Protein AF-A0A151RJV3-F1 (afdb_monomer_lite)

Organism: Cajanus cajan (NCBI:txid3821)

pLDDT: mean 92.37, std 6.05, range [58.19, 97.31]

Secondary structure (DSSP, 8-state):
-----HHHHHHS------PPPHHHHHHHHTT-S-------TTGGGTSPPPGGGGGGG----SS--

Sequence (65 aa):
MCVDYTVLNKACPKDSYPLSSIDRLVDGASEHALLSFLDAYSGYNQIMMYPPDEVHTSFITDHAN

InterPro domains:
  IPR043128 Reverse transcriptase/Diguanylate cyclase domain [G3DSA:3.30.70.270] (1-63)
  IPR043502 DNA/RNA polymerase superfamily [SSF56672] (1-62)
  IPR053134 RNA-directed DNA polymerase homolog [PTHR24559] (1-62)

Foldseek 3Di:
DDAPCVVVVVPDDDPDDDDDDPVVVCVVCVPDPDDDDDDCPVVVVVDDDDVVCVVSPDDDDPDDD

Radius of gyration: 18.32 Å; chains: 1; bounding box: 38×28×46 Å

Structure (mmCIF, N/CA/C/O backbone):
data_AF-A0A151RJV3-F1
#
_entry.id   AF-A0A151RJV3-F1
#
loop_
_atom_site.group_PDB
_atom_site.id
_atom_site.type_symbol
_atom_site.label_atom_id
_atom_site.label_alt_id
_atom_site.label_comp_id
_atom_site.label_asym_id
_atom_site.label_entity_id
_atom_site.label_seq_id
_atom_site.pdbx_PDB_ins_code
_atom_site.Cartn_x
_atom_site.Cartn_y
_atom_site.Cartn_z
_atom_site.occupancy
_atom_site.B_iso_or_equiv
_atom_site.auth_seq_id
_atom_site.auth_comp_id
_atom_site.auth_asym_id
_atom_site.auth_atom_id
_atom_site.pdbx_PDB_model_num
ATOM 1 N N . MET A 1 1 ? 0.153 8.652 -11.031 1.00 86.81 1 MET A N 1
ATOM 2 C CA . MET A 1 1 ? 1.059 7.722 -11.735 1.00 86.81 1 MET A CA 1
ATOM 3 C C . MET A 1 1 ? 0.826 6.335 -11.166 1.00 86.81 1 MET A C 1
ATOM 5 O O . MET A 1 1 ? 0.736 6.229 -9.952 1.00 86.81 1 MET A O 1
ATOM 9 N N . CYS A 1 2 ? 0.658 5.316 -12.005 1.00 91.75 2 CYS A N 1
ATOM 10 C CA . CYS A 1 2 ? 0.532 3.924 -11.572 1.00 91.75 2 CYS A CA 1
ATOM 11 C C . CYS A 1 2 ? 1.636 3.129 -12.267 1.00 91.75 2 CYS A C 1
ATOM 13 O O . CYS A 1 2 ? 1.822 3.296 -13.471 1.00 91.75 2 CYS A O 1
ATOM 15 N N . VAL A 1 3 ? 2.380 2.329 -11.507 1.00 94.50 3 VAL A N 1
ATOM 16 C CA . VAL A 1 3 ? 3.479 1.508 -12.022 1.00 94.50 3 VAL A CA 1
ATOM 17 C C . VAL A 1 3 ? 3.031 0.053 -12.003 1.00 94.50 3 VAL A C 1
ATOM 19 O O . VAL A 1 3 ? 2.572 -0.441 -10.973 1.00 94.50 3 VAL A O 1
ATOM 22 N N . ASP A 1 4 ? 3.141 -0.631 -13.140 1.00 96.38 4 ASP A N 1
ATOM 23 C CA . ASP A 1 4 ? 2.780 -2.044 -13.231 1.00 96.38 4 ASP A CA 1
ATOM 24 C C . ASP A 1 4 ? 3.903 -2.939 -12.684 1.00 96.38 4 ASP A C 1
ATOM 26 O O . ASP A 1 4 ? 4.841 -3.311 -13.387 1.00 96.38 4 ASP A O 1
ATOM 30 N N . TYR A 1 5 ? 3.774 -3.319 -11.412 1.00 96.00 5 TYR A N 1
ATOM 31 C CA . TYR A 1 5 ? 4.668 -4.266 -10.741 1.00 96.00 5 TYR A CA 1
ATOM 32 C C . TYR A 1 5 ? 4.187 -5.725 -10.819 1.00 96.00 5 TYR A C 1
ATOM 34 O O . TYR A 1 5 ? 4.657 -6.563 -10.051 1.00 96.00 5 TYR A O 1
ATOM 42 N N . THR A 1 6 ? 3.261 -6.088 -11.716 1.00 97.31 6 THR A N 1
ATOM 43 C CA . THR A 1 6 ? 2.668 -7.443 -11.749 1.00 97.31 6 THR A CA 1
ATOM 44 C C . THR A 1 6 ? 3.713 -8.556 -11.850 1.00 97.31 6 THR A C 1
ATOM 46 O O . THR A 1 6 ? 3.579 -9.593 -11.197 1.00 97.31 6 THR A O 1
ATOM 49 N N . VAL A 1 7 ? 4.756 -8.364 -12.661 1.00 96.94 7 VAL A N 1
ATOM 50 C CA . VAL A 1 7 ? 5.837 -9.352 -12.819 1.00 96.94 7 VAL A CA 1
ATOM 51 C C . VAL A 1 7 ? 6.727 -9.394 -11.576 1.00 96.94 7 VAL A C 1
ATOM 53 O O . VAL A 1 7 ? 7.006 -10.480 -11.073 1.00 96.94 7 VAL A O 1
ATOM 56 N N . LEU A 1 8 ? 7.106 -8.228 -11.045 1.00 95.69 8 LEU A N 1
ATOM 57 C CA . LEU A 1 8 ? 7.915 -8.108 -9.829 1.00 95.69 8 LEU A CA 1
ATOM 58 C C . LEU A 1 8 ? 7.225 -8.788 -8.635 1.00 95.69 8 LEU A C 1
ATOM 60 O O . LEU A 1 8 ? 7.802 -9.664 -7.997 1.00 95.69 8 LEU A O 1
ATOM 64 N N . ASN A 1 9 ? 5.943 -8.490 -8.414 1.00 95.19 9 ASN A N 1
ATOM 65 C CA . ASN A 1 9 ? 5.139 -9.045 -7.322 1.00 95.19 9 ASN A CA 1
ATOM 66 C C . ASN A 1 9 ? 4.971 -10.572 -7.392 1.00 95.19 9 ASN A C 1
ATOM 68 O O . ASN A 1 9 ? 4.704 -11.205 -6.373 1.00 95.19 9 ASN A O 1
ATOM 72 N N . LYS A 1 10 ? 5.087 -11.176 -8.583 1.00 96.50 10 LYS A N 1
ATOM 73 C CA . LYS A 1 10 ? 5.073 -12.641 -8.749 1.00 96.50 10 LYS A CA 1
ATOM 74 C C . LYS A 1 10 ? 6.421 -13.282 -8.421 1.00 96.50 10 LYS A C 1
ATOM 76 O O . LYS A 1 10 ? 6.436 -14.445 -8.030 1.00 96.50 10 LYS A O 1
ATOM 81 N N . ALA A 1 11 ? 7.522 -12.560 -8.618 1.00 96.25 11 ALA A N 1
ATOM 82 C CA . ALA A 1 11 ? 8.871 -13.040 -8.334 1.00 96.25 11 ALA A CA 1
ATOM 83 C C . ALA A 1 11 ? 9.243 -12.895 -6.849 1.00 96.25 11 ALA A C 1
ATOM 85 O O . ALA A 1 11 ? 9.999 -13.713 -6.326 1.00 96.25 11 ALA A O 1
ATOM 86 N N . CYS A 1 12 ? 8.706 -11.880 -6.165 1.00 95.00 12 CYS A N 1
ATOM 87 C CA . CYS A 1 12 ? 8.965 -11.652 -4.747 1.00 95.00 12 CYS A CA 1
ATOM 88 C C . CYS A 1 12 ? 8.260 -12.695 -3.855 1.00 95.00 12 CYS A C 1
ATOM 90 O O . CYS A 1 12 ? 7.067 -12.964 -4.042 1.00 95.00 12 CYS A O 1
ATOM 92 N N . PRO A 1 13 ? 8.951 -13.263 -2.847 1.00 95.44 13 PRO A N 1
ATOM 93 C CA . PRO A 1 13 ? 8.300 -14.087 -1.836 1.00 95.44 13 PRO A CA 1
ATOM 94 C C . PRO A 1 13 ? 7.305 -13.243 -1.030 1.00 95.44 13 PRO A C 1
ATOM 96 O O . PRO A 1 13 ? 7.571 -12.090 -0.696 1.00 95.44 13 PRO A O 1
ATOM 99 N N . LYS A 1 14 ? 6.147 -13.823 -0.701 1.00 93.12 14 LYS A N 1
ATOM 100 C CA . LYS A 1 14 ? 5.137 -13.152 0.125 1.00 93.12 14 LYS A CA 1
ATOM 101 C C . LYS A 1 14 ? 5.483 -13.298 1.603 1.00 93.12 14 LYS A C 1
ATOM 103 O O . LYS A 1 14 ? 5.354 -14.392 2.145 1.00 93.12 14 LYS A O 1
ATOM 108 N N . ASP A 1 15 ? 5.820 -12.193 2.254 1.00 92.81 15 ASP A N 1
ATOM 109 C CA . ASP A 1 15 ? 5.893 -12.111 3.713 1.00 92.81 15 ASP A CA 1
ATOM 110 C C . ASP A 1 15 ? 4.526 -11.690 4.273 1.00 92.81 15 ASP A C 1
ATOM 112 O O . ASP A 1 15 ? 4.160 -10.515 4.291 1.00 92.81 15 ASP A O 1
ATOM 116 N N . SER A 1 16 ? 3.689 -12.676 4.599 1.00 93.62 16 SER A N 1
ATOM 117 C CA . SER A 1 16 ? 2.293 -12.420 4.968 1.00 93.62 16 SER A CA 1
ATOM 118 C C . SER A 1 16 ? 2.168 -12.101 6.456 1.00 93.62 16 SER A C 1
ATOM 120 O O . SER A 1 16 ? 2.289 -12.992 7.294 1.00 93.62 16 SER A O 1
ATOM 122 N N . TYR A 1 17 ? 1.834 -10.852 6.787 1.00 92.12 17 TYR A N 1
ATOM 123 C CA . TYR A 1 17 ? 1.420 -10.487 8.140 1.00 92.12 17 TYR A CA 1
ATOM 124 C C . TYR A 1 17 ? -0.034 -10.934 8.395 1.00 92.12 17 TYR A C 1
ATOM 126 O O . TYR A 1 17 ? -0.914 -10.628 7.583 1.00 92.12 17 TYR A O 1
ATOM 134 N N . PRO A 1 18 ? -0.333 -11.647 9.497 1.00 92.56 18 PRO A N 1
ATOM 135 C CA . PRO A 1 18 ? -1.688 -12.103 9.787 1.00 92.56 18 PRO A CA 1
ATOM 136 C C . PRO A 1 18 ? -2.589 -10.916 10.154 1.00 92.56 18 PRO A C 1
ATOM 138 O O . PRO A 1 18 ? -2.530 -10.382 11.261 1.00 92.56 18 PRO A O 1
ATOM 141 N N . LEU A 1 19 ? -3.452 -10.508 9.224 1.00 93.00 19 LEU A N 1
ATOM 142 C CA . LEU A 1 19 ? -4.469 -9.489 9.474 1.00 93.00 19 LEU A CA 1
ATOM 143 C C . LEU A 1 19 ? -5.671 -10.097 10.208 1.00 93.00 19 LEU A C 1
ATOM 145 O O . LEU A 1 19 ? -6.097 -11.218 9.929 1.00 93.00 19 LEU A O 1
ATOM 149 N N . SER A 1 20 ? -6.226 -9.345 11.160 1.00 93.00 20 SER A N 1
ATOM 150 C CA . SER A 1 20 ? -7.450 -9.740 11.865 1.00 93.00 20 SER A CA 1
ATOM 151 C C . SER A 1 20 ? -8.651 -9.724 10.918 1.00 93.00 20 SER A C 1
ATOM 153 O O . SER A 1 20 ? -8.740 -8.848 10.061 1.00 93.00 20 SER A O 1
ATOM 155 N N . SER A 1 21 ? -9.607 -10.639 11.121 1.00 94.88 21 SER A N 1
ATOM 156 C CA . SER A 1 21 ? -10.928 -10.515 10.488 1.00 94.88 21 SER A CA 1
ATOM 157 C C . SER A 1 21 ? -11.595 -9.208 10.916 1.00 94.88 21 SER A C 1
ATOM 159 O O . SER A 1 21 ? -11.426 -8.768 12.056 1.00 94.88 21 SER A O 1
ATOM 161 N N . ILE A 1 22 ? -12.390 -8.637 10.013 1.00 95.19 22 ILE A N 1
ATOM 162 C CA . ILE A 1 22 ? -13.188 -7.438 10.268 1.00 95.19 22 ILE A CA 1
ATOM 163 C C . ILE A 1 22 ? -14.111 -7.662 11.468 1.00 95.19 22 ILE A C 1
ATOM 165 O O . ILE A 1 22 ? -14.144 -6.808 12.346 1.00 95.19 22 ILE A O 1
ATOM 169 N N . ASP A 1 23 ? -14.763 -8.825 11.571 1.00 96.12 23 ASP A N 1
ATOM 170 C CA . ASP A 1 23 ? -15.665 -9.134 12.693 1.00 96.12 23 ASP A CA 1
ATOM 171 C C . ASP A 1 23 ? -14.941 -9.009 14.036 1.00 96.12 23 ASP A C 1
ATOM 173 O O . ASP A 1 23 ? -15.406 -8.334 14.946 1.00 96.12 23 ASP A O 1
ATOM 177 N N . ARG A 1 24 ? -13.715 -9.541 14.122 1.00 94.69 24 ARG A N 1
ATOM 178 C CA . ARG A 1 24 ? -12.904 -9.466 15.344 1.00 94.69 24 ARG A CA 1
ATOM 179 C C . ARG A 1 24 ? -12.509 -8.030 15.696 1.00 94.69 24 ARG A C 1
ATOM 181 O O . ARG A 1 24 ? -12.377 -7.708 16.874 1.00 94.69 24 ARG A O 1
ATOM 188 N N . LEU A 1 25 ? -12.277 -7.181 14.693 1.00 94.38 25 LEU A N 1
ATOM 189 C CA . LEU A 1 25 ? -11.984 -5.761 14.910 1.00 94.38 25 LEU A CA 1
ATOM 190 C C . LEU A 1 25 ? -13.229 -5.002 15.388 1.00 94.38 25 LEU A C 1
ATOM 192 O O . LEU A 1 25 ? -13.115 -4.161 16.277 1.00 94.38 25 LEU A O 1
ATOM 196 N N . VAL A 1 26 ? -14.400 -5.314 14.826 1.00 94.12 26 VAL A N 1
ATOM 197 C CA . VAL A 1 26 ? -15.684 -4.699 15.194 1.00 94.12 26 VAL A CA 1
ATOM 198 C C . V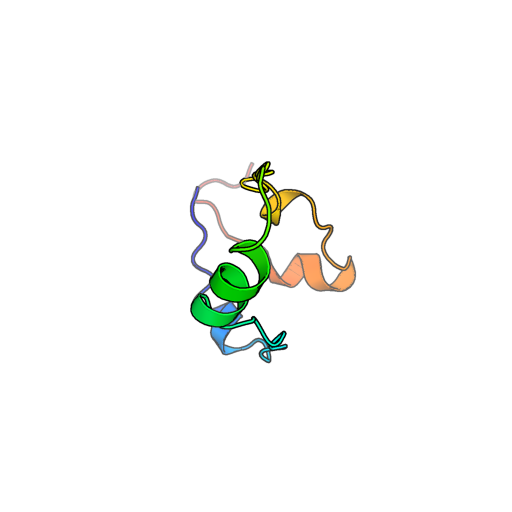AL A 1 26 ? -16.102 -5.111 16.605 1.00 94.12 26 VAL A C 1
ATOM 200 O O . VAL A 1 26 ? -16.394 -4.235 17.418 1.00 94.12 26 VAL A O 1
ATOM 203 N N . ASP A 1 27 ? -16.044 -6.404 16.926 1.00 94.94 27 ASP A N 1
ATOM 204 C CA . ASP A 1 27 ? -16.361 -6.931 18.260 1.00 94.94 27 ASP A CA 1
ATOM 205 C C . ASP A 1 27 ? -15.422 -6.355 19.330 1.00 94.94 27 ASP A C 1
ATOM 207 O O . ASP A 1 27 ? -15.842 -6.012 20.431 1.00 94.94 27 ASP A O 1
ATOM 211 N N . GLY A 1 28 ? -14.137 -6.175 19.003 1.00 93.06 28 GLY A N 1
ATOM 212 C CA . GLY A 1 28 ? -13.185 -5.529 19.910 1.00 93.06 28 GLY A CA 1
ATOM 213 C C . GLY A 1 28 ? -13.499 -4.052 20.179 1.00 93.06 28 GLY A C 1
ATOM 214 O O . GLY A 1 28 ? -13.137 -3.524 21.230 1.00 93.06 28 GLY A O 1
ATOM 215 N N . ALA A 1 29 ? -14.177 -3.375 19.250 1.00 94.00 29 ALA A N 1
ATOM 216 C CA . ALA A 1 29 ? -14.533 -1.965 19.367 1.00 94.00 29 ALA A CA 1
ATOM 217 C C . ALA A 1 29 ? -15.933 -1.735 19.970 1.00 94.00 29 ALA A C 1
ATOM 219 O O . ALA A 1 29 ? -16.188 -0.639 20.468 1.00 94.00 29 ALA A O 1
ATOM 220 N N . SER A 1 30 ? -16.824 -2.735 19.972 1.00 91.94 30 SER A N 1
ATOM 221 C CA . SER A 1 30 ? -18.260 -2.560 20.256 1.00 91.94 30 SER A CA 1
ATOM 222 C C . SER A 1 30 ? -18.607 -2.103 21.676 1.00 91.94 30 SER A C 1
ATOM 224 O O . SER A 1 30 ? -19.693 -1.572 21.893 1.00 91.94 30 SER A O 1
ATOM 226 N N . GLU A 1 31 ? -17.706 -2.279 22.644 1.00 92.44 31 GLU A N 1
ATOM 227 C CA . GLU A 1 31 ? -17.914 -1.859 24.042 1.00 92.44 31 GLU A CA 1
ATOM 228 C C . GLU A 1 31 ? -17.369 -0.451 24.353 1.00 92.44 31 GLU A C 1
ATOM 230 O O . GLU A 1 31 ? -17.445 0.018 25.490 1.00 92.44 31 GLU A O 1
ATOM 235 N N . HIS A 1 32 ? -16.83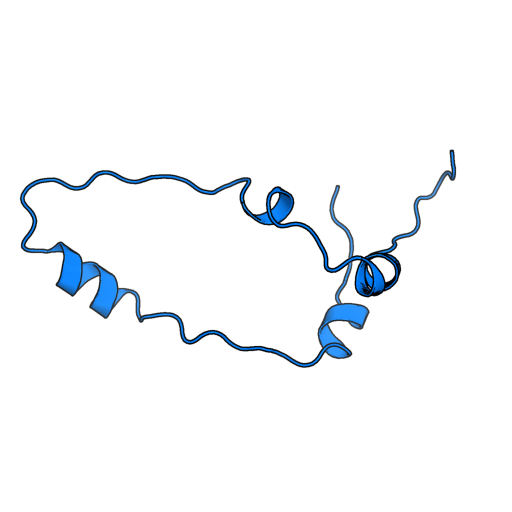2 0.256 23.354 1.00 93.38 32 HIS A N 1
ATOM 236 C CA . HIS A 1 32 ? -16.272 1.593 23.537 1.00 93.38 32 HIS A CA 1
ATOM 237 C C . HIS A 1 32 ? -17.322 2.675 23.253 1.00 93.38 32 HIS A C 1
ATOM 239 O O . HIS A 1 32 ? -17.923 2.721 22.183 1.00 93.38 32 HIS A O 1
ATOM 245 N N . ALA A 1 33 ? -17.507 3.602 24.198 1.00 94.06 33 ALA A N 1
ATOM 246 C CA . ALA A 1 33 ? -18.479 4.694 24.074 1.00 94.06 33 ALA A CA 1
ATOM 247 C C . ALA A 1 33 ? -18.082 5.779 23.050 1.00 94.06 33 ALA A C 1
ATOM 249 O O . ALA A 1 33 ? -18.926 6.572 22.635 1.00 94.06 33 ALA A O 1
ATOM 250 N N . LEU A 1 34 ? -16.803 5.841 22.665 1.00 95.50 34 LEU A N 1
ATOM 251 C CA . LEU A 1 34 ? -16.274 6.790 21.689 1.00 95.50 34 LEU A CA 1
ATOM 252 C C . LEU A 1 34 ? -15.165 6.132 20.867 1.00 95.50 34 LEU A C 1
ATOM 254 O O . LEU A 1 34 ? -14.303 5.444 21.411 1.00 95.50 34 LEU A O 1
ATOM 258 N N . LEU A 1 35 ? -15.180 6.392 19.562 1.00 93.81 35 LEU A N 1
ATOM 259 C CA . LEU A 1 35 ? -14.174 5.936 18.610 1.00 93.81 35 LEU A CA 1
ATOM 260 C C . LEU A 1 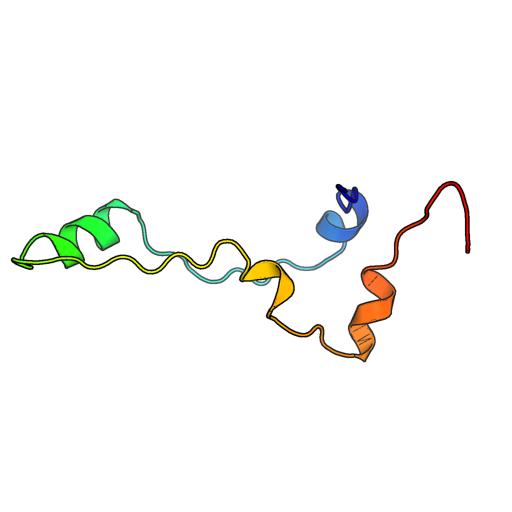35 ? -13.601 7.143 17.866 1.00 93.81 35 LEU A C 1
ATOM 262 O O . LEU A 1 35 ? -14.346 8.015 17.420 1.00 93.81 35 LEU A O 1
ATOM 266 N N . SER A 1 36 ? -12.280 7.156 17.707 1.00 93.31 36 SER A N 1
ATOM 267 C CA . SER A 1 36 ? -11.552 8.134 16.898 1.00 93.31 36 SER A CA 1
ATOM 268 C C . SER A 1 36 ? -10.734 7.383 15.859 1.00 93.31 36 SER A C 1
ATOM 270 O O . SER A 1 36 ? -9.991 6.466 16.202 1.00 93.31 36 SER A O 1
ATOM 272 N N . PHE A 1 37 ? -10.862 7.775 14.595 1.00 90.88 37 PHE A N 1
ATOM 273 C CA . PHE A 1 37 ? -10.155 7.143 13.486 1.00 90.88 37 PHE A CA 1
ATOM 274 C C . PHE A 1 37 ? -8.998 8.028 13.037 1.00 90.88 37 PHE A C 1
ATOM 276 O O . PHE A 1 37 ? -9.153 9.240 12.888 1.00 90.88 37 PHE A O 1
ATOM 283 N N . LEU A 1 38 ? -7.843 7.407 12.814 1.00 93.44 38 LEU A N 1
ATOM 284 C CA . LEU A 1 38 ? -6.712 8.026 12.139 1.00 93.44 38 LEU A CA 1
ATOM 285 C C . LEU A 1 38 ? -6.582 7.382 10.769 1.00 93.44 38 LEU A C 1
ATOM 287 O O . LEU A 1 38 ? -6.553 6.158 10.652 1.00 93.44 38 LEU A O 1
ATOM 291 N N . ASP A 1 39 ? -6.517 8.220 9.746 1.00 90.81 39 ASP A N 1
ATOM 292 C CA . ASP A 1 39 ? -6.318 7.772 8.381 1.00 90.81 39 ASP A CA 1
ATOM 293 C C . ASP A 1 39 ? -4.826 7.798 8.036 1.00 90.81 39 ASP A C 1
ATOM 295 O O . ASP A 1 39 ? -4.132 8.796 8.238 1.00 90.81 39 ASP A O 1
ATOM 299 N N . ALA A 1 40 ? -4.339 6.676 7.516 1.00 90.75 40 ALA A N 1
ATOM 300 C CA . ALA A 1 40 ? -2.966 6.496 7.067 1.00 90.75 40 ALA A CA 1
ATOM 301 C C . ALA A 1 40 ? -2.893 6.430 5.533 1.00 90.75 40 ALA A C 1
ATOM 303 O O . ALA A 1 40 ? -2.037 5.733 4.993 1.00 90.75 40 ALA A O 1
ATOM 304 N N . TYR A 1 41 ? -3.776 7.141 4.822 1.00 84.50 41 TYR A N 1
ATOM 305 C CA . TYR A 1 41 ? -3.897 7.118 3.358 1.00 84.50 41 TYR A CA 1
ATOM 306 C C . TYR A 1 41 ? -2.563 7.248 2.605 1.00 84.50 41 TYR A C 1
ATOM 308 O O . TYR A 1 41 ? -2.324 6.545 1.626 1.00 84.50 41 TYR A O 1
ATOM 316 N N . SER A 1 42 ? -1.650 8.092 3.092 1.00 84.06 42 SER A N 1
ATOM 317 C CA . SER A 1 42 ? -0.320 8.288 2.491 1.00 84.06 42 SER A CA 1
ATOM 318 C C . SER A 1 42 ? 0.776 7.387 3.076 1.00 84.06 42 SER A C 1
ATOM 320 O O . SER A 1 42 ? 1.947 7.566 2.743 1.00 84.06 42 SER A O 1
ATOM 322 N N . GLY A 1 43 ? 0.429 6.430 3.940 1.00 90.50 43 GLY A N 1
ATOM 323 C CA . GLY A 1 43 ? 1.370 5.577 4.671 1.00 90.50 43 GLY A CA 1
ATOM 324 C C . GLY A 1 43 ? 2.284 4.751 3.764 1.00 90.50 43 GLY A C 1
ATOM 325 O O . GLY A 1 43 ? 3.440 4.532 4.112 1.00 90.50 43 GLY A O 1
ATOM 326 N N . TYR A 1 44 ? 1.818 4.394 2.561 1.00 90.06 44 TYR A N 1
ATOM 327 C CA . TYR A 1 44 ? 2.620 3.680 1.559 1.00 90.06 44 TYR A CA 1
ATOM 328 C C . TYR A 1 44 ? 3.927 4.414 1.212 1.00 90.06 44 TYR A C 1
ATOM 330 O O . TYR A 1 44 ? 4.963 3.783 1.056 1.00 90.06 44 TYR A O 1
ATOM 338 N N . ASN A 1 45 ? 3.896 5.750 1.142 1.00 91.06 45 ASN A N 1
ATOM 339 C CA . ASN A 1 45 ? 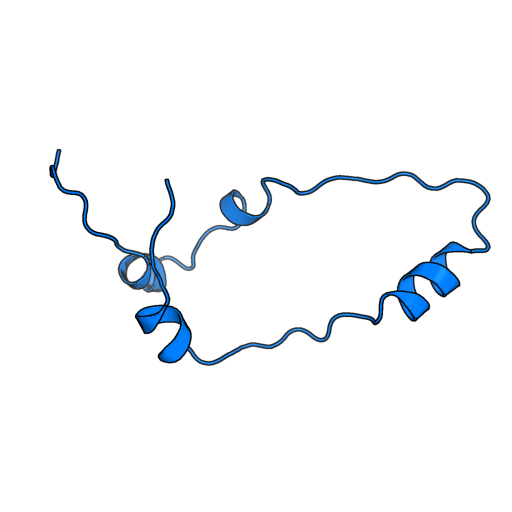5.055 6.566 0.759 1.00 91.06 45 ASN A CA 1
ATOM 340 C C . ASN A 1 45 ? 5.913 7.016 1.957 1.00 91.06 45 ASN A C 1
ATOM 342 O O . ASN A 1 45 ? 6.882 7.746 1.768 1.00 91.06 45 ASN A O 1
ATOM 346 N N . GLN A 1 46 ? 5.532 6.662 3.190 1.00 93.50 46 GLN A N 1
ATOM 347 C CA . GLN A 1 46 ? 6.230 7.093 4.410 1.00 93.50 46 GLN A CA 1
ATOM 348 C C . GLN A 1 46 ? 7.242 6.059 4.912 1.00 93.50 46 GLN A C 1
ATOM 350 O O . GLN A 1 46 ? 8.141 6.402 5.680 1.00 93.50 46 GLN A O 1
ATOM 355 N N . ILE A 1 47 ? 7.100 4.799 4.495 1.00 91.81 47 ILE A N 1
ATOM 356 C CA . ILE A 1 47 ? 8.008 3.719 4.877 1.00 91.81 47 ILE A CA 1
ATOM 357 C C . ILE A 1 47 ? 9.192 3.725 3.911 1.00 91.81 47 ILE A C 1
ATOM 359 O O . ILE A 1 47 ? 9.017 3.591 2.702 1.00 91.81 47 ILE A O 1
ATOM 363 N N . MET A 1 48 ? 10.401 3.890 4.452 1.00 94.94 48 MET A N 1
ATOM 364 C CA . MET A 1 48 ? 11.624 3.832 3.655 1.00 94.94 48 MET A CA 1
ATOM 365 C C . MET A 1 48 ? 11.879 2.410 3.163 1.00 94.94 48 MET A C 1
ATOM 367 O O . MET A 1 48 ? 11.724 1.442 3.911 1.00 94.94 48 MET A O 1
ATOM 371 N N . MET A 1 49 ? 12.322 2.307 1.915 1.00 95.31 49 MET A N 1
ATOM 372 C CA . MET A 1 49 ? 12.811 1.060 1.351 1.00 95.31 49 MET A CA 1
ATOM 373 C C . MET A 1 49 ? 14.126 0.664 2.031 1.00 95.31 49 MET A C 1
ATOM 375 O O . MET A 1 49 ? 14.909 1.517 2.455 1.00 95.31 49 MET A O 1
ATOM 379 N N . TYR A 1 50 ? 14.396 -0.635 2.118 1.00 96.62 50 TYR A N 1
ATOM 380 C CA . TYR A 1 50 ? 15.742 -1.084 2.448 1.00 96.62 50 TYR A CA 1
ATOM 381 C C . TYR A 1 50 ? 16.680 -0.680 1.293 1.00 96.62 50 TYR A C 1
ATOM 383 O O . TYR A 1 50 ? 16.383 -1.046 0.156 1.00 96.62 50 TYR A O 1
ATOM 391 N N . PRO A 1 51 ? 17.786 0.062 1.525 1.00 97.25 51 PRO A N 1
ATOM 392 C CA . PRO A 1 51 ? 18.544 0.678 0.429 1.00 97.25 51 PRO A CA 1
ATOM 393 C C . PRO A 1 51 ? 19.017 -0.291 -0.672 1.00 97.25 51 PRO A C 1
ATOM 395 O O . PRO A 1 51 ? 18.958 0.068 -1.845 1.00 97.25 51 PR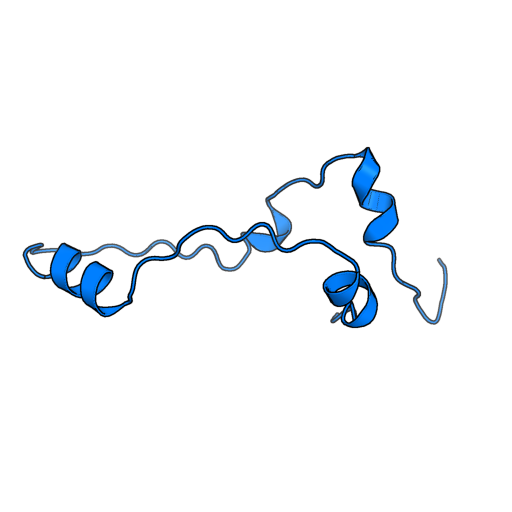O A O 1
ATOM 398 N N . PRO A 1 52 ? 19.439 -1.533 -0.359 1.00 97.19 52 PRO A N 1
ATOM 399 C CA . PRO A 1 52 ? 19.754 -2.530 -1.383 1.00 97.19 52 PRO A CA 1
ATOM 400 C C . PRO A 1 52 ? 18.581 -2.934 -2.288 1.00 97.19 52 PRO A C 1
ATOM 402 O O . PRO A 1 52 ? 18.819 -3.315 -3.432 1.00 97.19 52 PRO A O 1
ATOM 405 N N . ASP A 1 53 ? 17.338 -2.824 -1.814 1.00 95.62 53 ASP A N 1
ATOM 406 C CA . ASP A 1 53 ? 16.149 -3.266 -2.548 1.00 95.62 53 ASP A CA 1
ATOM 407 C C . ASP A 1 53 ? 15.529 -2.158 -3.417 1.00 95.62 53 ASP A C 1
ATOM 409 O O . ASP A 1 53 ? 14.680 -2.440 -4.265 1.00 95.62 53 ASP A O 1
ATOM 413 N N . GLU A 1 54 ? 15.961 -0.900 -3.268 1.00 95.50 54 GLU A N 1
ATOM 414 C CA . GLU A 1 54 ? 15.444 0.246 -4.038 1.00 95.50 54 GLU A CA 1
ATOM 415 C C . GLU A 1 54 ? 15.531 0.022 -5.554 1.00 95.50 54 GLU A C 1
ATOM 417 O O . GLU A 1 54 ? 14.580 0.307 -6.289 1.00 95.50 54 GLU A O 1
ATOM 422 N N . VAL A 1 55 ? 16.632 -0.575 -6.025 1.00 95.31 55 VAL A N 1
ATOM 423 C CA . VAL A 1 55 ? 16.856 -0.864 -7.452 1.00 95.31 55 VAL A CA 1
ATOM 424 C C . VAL A 1 55 ? 15.787 -1.792 -8.041 1.00 95.31 55 VAL A C 1
ATOM 426 O O . VAL A 1 55 ? 15.449 -1.681 -9.224 1.00 95.31 55 VAL A O 1
ATOM 429 N N . HIS A 1 56 ? 15.203 -2.671 -7.220 1.00 93.81 56 HIS A N 1
ATOM 430 C CA . HIS A 1 56 ? 14.154 -3.603 -7.634 1.00 93.81 56 HIS A CA 1
ATOM 431 C C . HIS A 1 56 ? 12.801 -2.917 -7.867 1.00 93.81 56 HIS A C 1
ATOM 433 O O . HIS A 1 56 ? 11.954 -3.483 -8.551 1.00 93.81 56 HIS A O 1
ATOM 439 N N . THR A 1 57 ? 12.616 -1.691 -7.368 1.00 94.12 57 THR A N 1
ATOM 440 C CA . THR A 1 57 ? 11.409 -0.867 -7.585 1.00 94.12 57 THR A CA 1
ATOM 441 C C . THR A 1 57 ? 11.558 0.171 -8.697 1.00 94.12 57 THR A C 1
ATOM 443 O O . THR A 1 57 ? 10.745 1.083 -8.820 1.00 94.12 57 THR A O 1
ATOM 446 N N . SER A 1 58 ? 12.592 0.052 -9.529 1.00 94.38 58 SER A N 1
ATOM 447 C CA . SER A 1 58 ? 12.760 0.922 -10.693 1.00 94.38 58 SER A CA 1
ATOM 448 C C . SER A 1 58 ? 11.652 0.710 -11.737 1.00 94.38 58 SER A C 1
ATOM 450 O O . SER A 1 58 ? 11.108 -0.383 -11.895 1.00 94.38 58 SER A O 1
ATOM 452 N N . PHE A 1 59 ? 11.317 1.773 -12.470 1.00 93.44 59 PHE A N 1
ATOM 453 C CA . PHE A 1 59 ? 10.345 1.745 -13.563 1.00 93.44 59 PHE A CA 1
ATOM 454 C C . PHE A 1 59 ? 10.810 2.618 -14.728 1.00 93.44 59 PHE A C 1
ATOM 456 O O . PHE A 1 59 ? 11.652 3.500 -14.567 1.00 93.44 59 PHE A O 1
ATOM 463 N N . ILE A 1 60 ? 10.259 2.361 -15.912 1.00 92.56 60 ILE A N 1
ATOM 464 C CA . ILE A 1 60 ? 10.608 3.069 -17.147 1.00 92.56 60 ILE A CA 1
ATOM 465 C C . ILE A 1 60 ? 9.545 4.137 -17.427 1.00 92.56 60 ILE A C 1
ATOM 467 O O . ILE A 1 60 ? 8.350 3.883 -17.274 1.00 92.56 60 ILE A O 1
ATOM 471 N N . THR A 1 61 ? 9.980 5.324 -17.849 1.00 92.56 61 THR A N 1
ATOM 472 C CA . THR A 1 61 ? 9.127 6.411 -18.348 1.00 92.56 61 THR A CA 1
ATOM 473 C C . THR A 1 61 ? 9.445 6.691 -19.817 1.00 92.56 61 THR A C 1
ATOM 475 O O . THR A 1 61 ? 10.589 6.536 -20.237 1.00 92.56 61 THR A O 1
ATOM 478 N N . ASP A 1 62 ? 8.454 7.129 -20.601 1.00 85.38 62 ASP A N 1
ATOM 479 C CA . ASP A 1 62 ? 8.610 7.386 -22.050 1.00 85.38 62 ASP A CA 1
ATOM 480 C C . ASP A 1 62 ? 9.647 8.476 -22.373 1.00 85.38 62 ASP A C 1
ATOM 482 O O . ASP A 1 62 ? 10.225 8.508 -23.459 1.00 85.38 62 ASP A O 1
ATOM 486 N N . HIS 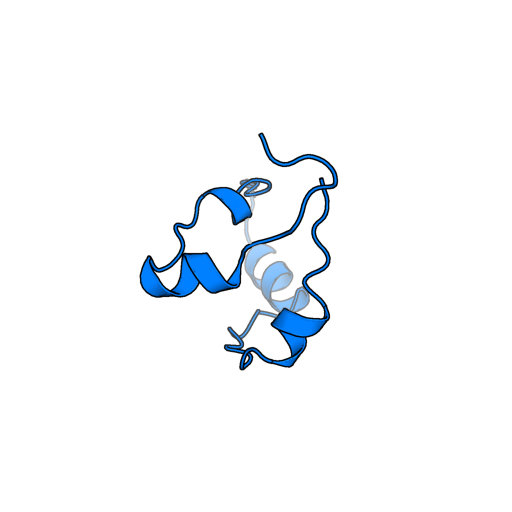A 1 63 ? 9.915 9.353 -21.407 1.00 81.31 63 HIS A N 1
ATOM 487 C CA . HIS A 1 63 ? 11.009 10.310 -21.441 1.00 81.31 63 HIS A CA 1
ATOM 488 C C . HIS A 1 63 ? 11.878 10.100 -20.200 1.00 81.31 63 HIS A C 1
ATOM 490 O O . HIS A 1 63 ? 11.374 10.148 -19.074 1.00 81.31 63 HIS A O 1
ATOM 496 N N . ALA A 1 64 ? 13.171 9.851 -20.405 1.00 69.50 64 ALA A N 1
ATOM 497 C CA . ALA A 1 64 ? 14.172 10.023 -19.362 1.00 69.50 64 ALA A CA 1
ATOM 498 C C . ALA A 1 64 ? 14.474 11.526 -19.262 1.00 69.50 64 ALA A C 1
ATOM 500 O O . ALA A 1 64 ? 14.673 12.168 -20.295 1.00 69.50 64 ALA A O 1
ATOM 501 N N . ASN A 1 65 ? 14.449 12.079 -18.047 1.00 58.19 65 ASN A N 1
ATOM 502 C CA . ASN A 1 65 ? 15.006 13.413 -17.796 1.00 58.19 65 ASN A CA 1
ATOM 503 C C . ASN A 1 65 ? 16.512 13.428 -18.075 1.00 58.19 65 ASN A C 1
ATOM 505 O O . ASN A 1 65 ? 17.168 12.407 -17.762 1.00 58.19 65 ASN A O 1
#